Protein AF-A0A2T6CR93-F1 (afdb_monomer_lite)

Sequence (117 aa):
MLQVGPAPTRTFLVGSFRWIDAHRVFWFTAHGDRLDDGHVLEFDAAEIVDGGGVQFLAAGRRVGVLIAIGCAQLDDPEDYQVAFSLWQQVAPCTRALIERSCAQFDVEVEAELRSRP

Foldseek 3Di:
DKWFDPPPTDDALFQDKDAPDPFKIKTAGLPDDALVSIDMDGAPDWDQDPQGKIFGHHPNHTGMIGHDLVPDPDPDSVVSVVSNVVSVVCVVVCVVSSVVSVVVVVVVVVVVVVVDD

pLDDT: mean 86.61, std 12.37, range [47.22, 96.44]

Structure (mmCIF, N/CA/C/O backbone):
data_AF-A0A2T6CR93-F1
#
_entry.id   AF-A0A2T6CR93-F1
#
loop_
_atom_site.group_PDB
_atom_site.id
_atom_site.type_symbol
_atom_site.label_atom_id
_atom_site.label_alt_id
_atom_site.label_comp_id
_atom_site.label_asym_id
_atom_site.label_entity_id
_atom_site.label_seq_id
_atom_site.pdbx_PDB_ins_code
_atom_site.Cartn_x
_atom_site.Cartn_y
_atom_site.Cartn_z
_atom_site.occupancy
_atom_site.B_iso_or_equiv
_atom_site.auth_seq_id
_atom_site.auth_comp_id
_atom_site.auth_asym_id
_atom_site.auth_atom_id
_atom_site.pdbx_PDB_model_num
ATOM 1 N N . MET A 1 1 ? 6.369 2.754 1.289 1.00 86.00 1 MET A N 1
ATOM 2 C CA . MET A 1 1 ? 6.815 1.569 2.050 1.00 86.00 1 MET A CA 1
ATOM 3 C C . MET A 1 1 ? 5.696 1.169 2.996 1.00 86.00 1 MET A C 1
ATOM 5 O O . MET A 1 1 ? 5.180 2.064 3.651 1.00 86.00 1 MET A O 1
ATOM 9 N N . LEU A 1 2 ? 5.292 -0.101 3.052 1.00 80.56 2 LEU A N 1
ATOM 10 C CA . LEU A 1 2 ? 4.293 -0.592 4.011 1.00 80.56 2 LEU A CA 1
ATOM 11 C C . LEU A 1 2 ? 4.905 -1.674 4.901 1.00 80.56 2 LEU A C 1
ATOM 13 O O . LEU A 1 2 ? 5.507 -2.615 4.393 1.00 80.56 2 LEU A O 1
ATOM 17 N N . GLN A 1 3 ? 4.737 -1.543 6.212 1.00 79.44 3 GLN A N 1
ATOM 18 C CA . GLN A 1 3 ? 5.116 -2.550 7.202 1.00 79.44 3 GLN A CA 1
ATOM 19 C C . GLN A 1 3 ? 3.864 -3.185 7.808 1.00 79.44 3 GLN A C 1
ATOM 21 O O . GLN A 1 3 ? 2.977 -2.437 8.204 1.00 79.44 3 GLN A O 1
ATOM 26 N N . VAL A 1 4 ? 3.785 -4.518 7.904 1.00 76.94 4 VAL A N 1
ATOM 27 C CA . VAL A 1 4 ? 2.597 -5.245 8.412 1.00 76.94 4 VAL A CA 1
ATOM 28 C C . VAL A 1 4 ? 2.979 -6.255 9.510 1.00 76.94 4 VAL A C 1
ATOM 30 O O . VAL A 1 4 ? 3.897 -7.054 9.309 1.00 76.94 4 VAL A O 1
ATOM 33 N N . GLY A 1 5 ? 2.240 -6.261 10.632 1.00 53.97 5 GLY A N 1
ATOM 34 C CA . GLY A 1 5 ? 2.161 -7.388 11.585 1.00 53.97 5 GLY A CA 1
ATOM 35 C C . GLY A 1 5 ? 2.689 -7.195 13.033 1.00 53.97 5 GLY A C 1
ATOM 36 O O . GLY A 1 5 ? 3.425 -6.249 13.311 1.00 53.97 5 GLY A O 1
ATOM 37 N N . PRO A 1 6 ? 2.323 -8.124 13.957 1.00 51.94 6 PRO A N 1
ATOM 38 C CA . PRO A 1 6 ? 2.930 -8.321 15.287 1.00 51.94 6 PRO A CA 1
ATOM 39 C C . PRO A 1 6 ? 3.973 -9.473 15.371 1.00 51.94 6 PRO A C 1
ATOM 41 O O . PRO A 1 6 ? 4.581 -9.668 16.421 1.00 51.94 6 PRO A O 1
ATOM 44 N N . ALA A 1 7 ? 4.171 -10.245 14.293 1.00 47.22 7 ALA A N 1
ATOM 45 C CA . ALA A 1 7 ? 5.295 -11.181 14.064 1.00 47.22 7 ALA A CA 1
ATOM 46 C C . ALA A 1 7 ? 6.309 -10.515 13.093 1.00 47.22 7 ALA A C 1
ATOM 48 O O . ALA A 1 7 ? 6.067 -9.345 12.798 1.00 47.22 7 ALA A O 1
ATOM 49 N N . PRO A 1 8 ? 7.431 -11.130 12.620 1.00 54.62 8 PRO A N 1
ATOM 50 C CA . PRO A 1 8 ? 8.519 -10.357 12.011 1.00 54.62 8 PRO A CA 1
ATOM 51 C C . PRO A 1 8 ? 7.978 -9.469 10.895 1.00 54.62 8 PRO A C 1
ATOM 53 O O . PRO A 1 8 ? 7.415 -9.956 9.911 1.00 54.62 8 PRO A O 1
ATOM 56 N N . THR A 1 9 ? 8.085 -8.164 11.140 1.00 68.38 9 THR A N 1
ATOM 57 C CA . THR A 1 9 ? 7.456 -7.110 10.361 1.00 68.38 9 THR A CA 1
ATOM 58 C C . THR A 1 9 ? 7.844 -7.283 8.903 1.00 68.38 9 THR A C 1
ATOM 60 O O . THR A 1 9 ? 9.020 -7.167 8.557 1.00 68.38 9 THR A O 1
ATOM 63 N N . ARG A 1 10 ? 6.873 -7.591 8.038 1.00 81.69 10 ARG A N 1
ATOM 64 C CA . ARG A 1 10 ? 7.140 -7.651 6.599 1.00 81.69 10 ARG A CA 1
ATOM 65 C C . ARG A 1 10 ? 7.105 -6.242 6.041 1.00 81.69 10 ARG A C 1
ATOM 67 O O . ARG A 1 10 ? 6.147 -5.516 6.290 1.00 81.69 10 ARG A O 1
ATOM 74 N N . THR A 1 11 ? 8.141 -5.895 5.291 1.00 88.75 11 THR A N 1
ATOM 75 C CA . THR A 1 11 ? 8.314 -4.590 4.655 1.00 88.75 11 THR A CA 1
ATOM 76 C C . THR A 1 11 ? 8.102 -4.741 3.152 1.00 88.75 11 THR A C 1
ATOM 78 O O . THR A 1 11 ? 8.743 -5.576 2.520 1.00 88.75 11 THR A O 1
ATOM 81 N N . PHE A 1 12 ? 7.209 -3.933 2.583 1.00 92.62 12 PHE A N 1
ATOM 82 C CA . PHE A 1 12 ? 6.851 -3.959 1.167 1.00 92.62 12 PHE A CA 1
ATOM 83 C C . PHE A 1 12 ? 7.094 -2.602 0.515 1.00 92.62 12 PHE A C 1
ATOM 85 O O . PHE A 1 12 ? 6.574 -1.573 0.970 1.00 92.62 12 PHE A O 1
ATOM 92 N N . LEU A 1 13 ? 7.802 -2.596 -0.616 1.00 94.94 13 LEU A N 1
ATOM 93 C CA . LEU A 1 13 ? 7.805 -1.439 -1.500 1.00 94.94 13 LEU A CA 1
ATOM 94 C C . LEU A 1 13 ? 6.446 -1.368 -2.203 1.00 94.94 13 LEU A C 1
ATOM 96 O O . LEU A 1 13 ? 6.144 -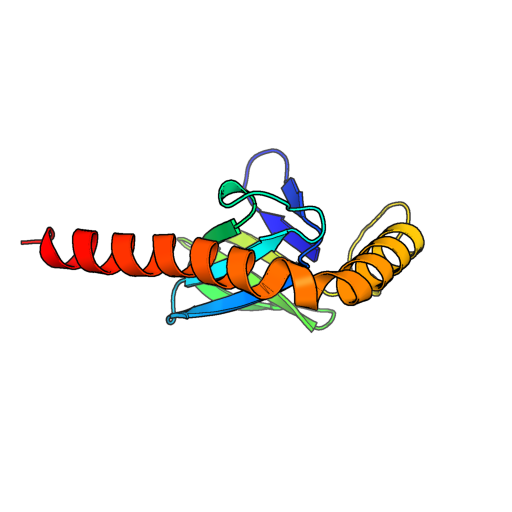2.166 -3.085 1.00 94.94 13 LEU A O 1
ATOM 100 N N . VAL A 1 14 ? 5.607 -0.431 -1.774 1.00 95.38 14 VAL A N 1
ATOM 101 C CA . VAL A 1 14 ? 4.264 -0.235 -2.329 1.00 95.38 14 VAL A CA 1
ATOM 102 C C . VAL A 1 14 ? 4.364 0.458 -3.681 1.00 95.38 14 VAL A C 1
ATOM 104 O O . VAL A 1 14 ? 4.883 1.569 -3.751 1.00 95.38 14 VAL A O 1
ATOM 107 N N . GLY A 1 15 ? 3.858 -0.191 -4.729 1.00 94.81 15 GLY A N 1
ATOM 108 C CA . GLY A 1 15 ? 3.723 0.396 -6.060 1.00 94.81 15 GLY A CA 1
ATOM 109 C C . GLY A 1 15 ? 2.405 1.155 -6.190 1.00 94.81 15 GLY A C 1
ATOM 110 O O . GLY A 1 15 ? 2.383 2.366 -6.392 1.00 94.81 15 GLY A O 1
ATOM 111 N N . SER A 1 16 ? 1.289 0.445 -6.012 1.00 94.75 16 SER A N 1
ATOM 112 C CA . SER A 1 16 ? -0.057 1.026 -6.041 1.00 94.75 16 SER A CA 1
ATOM 113 C C . SER A 1 16 ? -0.719 0.916 -4.674 1.00 94.75 16 SER A C 1
ATOM 115 O O . SER A 1 16 ? -0.556 -0.093 -3.993 1.00 94.75 16 SER A O 1
ATOM 117 N N . PHE A 1 17 ? -1.467 1.942 -4.280 1.00 95.00 17 PHE A N 1
ATOM 118 C CA . PHE A 1 17 ? -2.211 1.988 -3.026 1.00 95.00 17 PHE A CA 1
ATOM 119 C C . PHE A 1 17 ? -3.581 2.608 -3.271 1.00 95.00 17 PHE A C 1
ATOM 121 O O . PHE A 1 17 ? -3.681 3.636 -3.945 1.00 95.00 17 PHE A O 1
ATOM 128 N N . ARG A 1 18 ? -4.628 2.017 -2.697 1.00 94.69 18 ARG A N 1
ATOM 129 C CA . ARG A 1 18 ? -5.964 2.612 -2.685 1.00 94.69 18 ARG A CA 1
ATOM 130 C C . ARG A 1 18 ? -6.722 2.228 -1.423 1.00 94.69 18 ARG A C 1
ATOM 132 O O . ARG A 1 18 ? -6.549 1.138 -0.885 1.00 94.69 18 ARG A O 1
ATOM 139 N N . TRP A 1 19 ? -7.622 3.104 -1.007 1.00 93.88 19 TRP A N 1
ATOM 140 C CA . TRP A 1 19 ? -8.675 2.735 -0.069 1.00 93.88 19 TRP A CA 1
ATOM 141 C C . TRP A 1 19 ? -9.704 1.879 -0.808 1.00 93.88 19 TRP A C 1
ATOM 143 O O . TRP A 1 19 ? -10.081 2.217 -1.932 1.00 93.88 19 TRP A O 1
ATOM 153 N N . ILE A 1 20 ? -10.114 0.764 -0.204 1.00 93.06 20 ILE A N 1
ATOM 154 C CA . ILE A 1 20 ? -11.282 0.000 -0.661 1.00 93.06 20 ILE A CA 1
ATOM 155 C C . ILE A 1 20 ? -12.526 0.630 -0.030 1.00 93.06 20 ILE A C 1
ATOM 157 O O . ILE A 1 20 ? -13.467 0.996 -0.727 1.00 93.06 20 ILE A O 1
ATOM 161 N N . ASP A 1 21 ? -12.491 0.816 1.290 1.00 91.69 21 ASP A N 1
ATOM 162 C CA . ASP A 1 21 ? -13.532 1.466 2.084 1.00 91.69 21 ASP A CA 1
ATOM 163 C C . ASP A 1 21 ? -12.931 2.099 3.357 1.00 91.69 21 ASP A C 1
ATOM 165 O O . ASP A 1 21 ? -11.724 2.325 3.437 1.00 91.69 21 ASP A O 1
ATOM 169 N N . ALA A 1 22 ? -13.770 2.416 4.349 1.00 91.50 22 ALA A N 1
ATOM 170 C CA . ALA A 1 22 ? -13.356 3.053 5.600 1.00 91.50 22 ALA A CA 1
ATOM 171 C C . ALA A 1 22 ? -12.484 2.173 6.518 1.00 91.50 22 ALA A C 1
ATOM 173 O O . ALA A 1 22 ? -11.813 2.709 7.395 1.00 91.50 22 ALA A O 1
ATOM 174 N N . HIS A 1 23 ? -12.491 0.855 6.325 1.00 93.69 23 HIS A N 1
ATOM 175 C CA . HIS A 1 23 ? -11.837 -0.136 7.183 1.00 93.69 23 HIS A CA 1
ATOM 176 C C . HIS A 1 23 ? -10.815 -0.992 6.440 1.00 93.69 23 HIS A C 1
ATOM 178 O O . HIS A 1 23 ? -10.181 -1.863 7.037 1.00 93.69 23 HIS A O 1
ATOM 184 N N . ARG A 1 24 ? -10.663 -0.789 5.127 1.00 94.25 24 ARG A N 1
ATOM 185 C CA . ARG A 1 24 ? -9.796 -1.613 4.290 1.00 94.25 24 ARG A CA 1
ATOM 186 C C . ARG A 1 24 ? -9.035 -0.810 3.263 1.00 94.25 24 ARG A C 1
ATOM 188 O O . ARG A 1 24 ? -9.570 0.055 2.566 1.00 94.25 24 ARG A O 1
ATOM 195 N N . VAL A 1 25 ? -7.771 -1.176 3.119 1.00 95.56 25 VAL A N 1
ATOM 196 C CA . VAL A 1 25 ? -6.881 -0.654 2.087 1.00 95.56 25 VAL A CA 1
ATOM 197 C C . VAL A 1 25 ? -6.335 -1.801 1.265 1.00 95.56 25 VAL A C 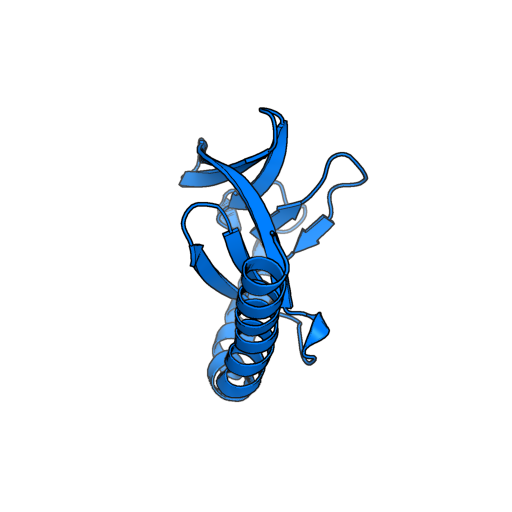1
ATOM 199 O O . VAL A 1 25 ? -6.059 -2.881 1.784 1.00 95.56 25 VAL A O 1
ATOM 202 N N . PHE A 1 26 ? -6.150 -1.532 -0.017 1.00 95.50 26 PHE A N 1
ATOM 203 C CA . PHE A 1 26 ? -5.436 -2.395 -0.934 1.00 95.50 26 PHE A CA 1
ATOM 204 C C . PHE A 1 26 ? -4.083 -1.786 -1.269 1.00 95.50 26 PHE A C 1
ATOM 206 O O . PHE A 1 26 ? -3.967 -0.575 -1.494 1.00 95.50 26 PHE A O 1
ATOM 213 N N . TRP A 1 27 ? -3.075 -2.640 -1.403 1.00 96.00 27 TRP A N 1
ATOM 214 C CA . TRP A 1 27 ? -1.843 -2.267 -2.077 1.00 96.00 27 TRP A CA 1
ATOM 215 C C . TRP A 1 27 ? -1.352 -3.370 -2.998 1.00 96.00 27 TRP A C 1
ATOM 217 O O . TRP A 1 27 ? -1.593 -4.550 -2.769 1.00 96.00 27 TRP A O 1
ATOM 227 N N . PHE A 1 28 ? -0.618 -2.959 -4.025 1.00 95.12 28 PHE A N 1
ATOM 228 C CA . PHE A 1 28 ? 0.101 -3.849 -4.922 1.00 95.12 28 PHE A CA 1
ATOM 229 C C . PHE A 1 28 ? 1.599 -3.583 -4.799 1.00 95.12 28 PHE A C 1
ATOM 231 O O . PHE A 1 28 ? 2.041 -2.426 -4.842 1.00 95.12 28 PHE A O 1
ATOM 238 N N . THR A 1 29 ? 2.382 -4.642 -4.621 1.00 94.94 29 THR A N 1
ATOM 239 C CA . THR A 1 29 ? 3.832 -4.537 -4.423 1.00 94.94 29 THR A CA 1
ATOM 240 C C . THR A 1 29 ? 4.527 -4.081 -5.713 1.00 94.94 29 THR A C 1
ATOM 242 O O . THR A 1 29 ? 4.214 -4.548 -6.803 1.00 94.94 29 THR A O 1
ATOM 245 N N . ALA A 1 30 ? 5.498 -3.169 -5.615 1.00 93.06 30 ALA A N 1
ATOM 246 C CA . ALA A 1 30 ? 6.214 -2.603 -6.764 1.00 93.06 30 ALA A CA 1
ATOM 247 C C . ALA A 1 30 ? 7.046 -3.639 -7.549 1.00 93.06 30 ALA A C 1
ATOM 249 O O . ALA A 1 30 ? 7.391 -3.417 -8.700 1.00 93.06 30 ALA A O 1
ATOM 250 N N . HIS A 1 31 ? 7.364 -4.789 -6.961 1.00 87.56 31 HIS A N 1
ATOM 251 C CA . HIS A 1 31 ? 8.025 -5.896 -7.666 1.00 87.56 31 HIS A CA 1
ATOM 252 C C . HIS A 1 31 ? 7.059 -7.009 -8.081 1.00 87.56 31 HIS A C 1
ATOM 254 O O . HIS A 1 31 ? 7.507 -8.056 -8.536 1.00 87.56 31 HIS A O 1
ATOM 260 N N . GLY A 1 32 ? 5.754 -6.795 -7.901 1.00 87.88 32 GLY A N 1
ATOM 261 C CA . GLY A 1 32 ? 4.740 -7.790 -8.201 1.00 87.88 32 GLY A CA 1
ATOM 262 C C . GLY A 1 32 ? 4.499 -7.962 -9.697 1.00 87.88 32 GLY A C 1
ATOM 263 O O . GLY A 1 32 ? 4.416 -6.983 -10.444 1.00 87.88 32 GLY A O 1
ATOM 264 N N . ASP A 1 33 ? 4.341 -9.211 -10.119 1.00 90.88 33 ASP A N 1
ATOM 265 C CA . ASP A 1 33 ? 4.015 -9.616 -11.489 1.00 90.88 33 ASP A CA 1
ATOM 266 C C . ASP A 1 33 ? 2.837 -10.605 -11.561 1.00 90.88 33 ASP A C 1
ATOM 268 O O . ASP A 1 33 ? 2.424 -11.017 -12.650 1.00 90.88 33 ASP A O 1
ATOM 272 N N . ARG A 1 34 ? 2.239 -10.940 -10.411 1.00 91.25 34 ARG A N 1
ATOM 273 C CA . ARG A 1 34 ? 1.113 -11.868 -10.262 1.00 91.25 34 ARG A CA 1
ATOM 274 C C . ARG A 1 34 ? -0.057 -11.214 -9.541 1.00 91.25 34 ARG A C 1
ATOM 276 O O . ARG A 1 34 ? 0.056 -10.154 -8.938 1.00 91.25 34 ARG A O 1
ATOM 283 N N . LEU A 1 35 ? -1.213 -11.875 -9.597 1.00 88.56 35 LEU A N 1
ATOM 284 C CA . LEU A 1 35 ? -2.410 -11.428 -8.877 1.00 88.56 35 LEU A CA 1
ATOM 285 C C . LEU A 1 35 ? -2.201 -11.434 -7.353 1.00 88.56 35 LEU A C 1
ATOM 287 O O . LEU A 1 35 ? -2.689 -10.525 -6.685 1.00 88.56 35 LEU A O 1
ATOM 291 N N . ASP A 1 36 ? -1.419 -12.391 -6.847 1.00 89.50 36 ASP A N 1
ATOM 292 C CA . ASP A 1 36 ? -1.141 -12.593 -5.416 1.00 89.50 36 ASP A CA 1
ATOM 293 C C . ASP A 1 36 ? -0.178 -11.550 -4.810 1.00 89.50 36 ASP A C 1
ATOM 295 O O . ASP A 1 36 ? 0.054 -11.549 -3.601 1.00 89.50 36 ASP A O 1
ATOM 299 N N . ASP A 1 37 ? 0.382 -10.655 -5.631 1.00 93.19 37 ASP A N 1
ATOM 300 C CA . ASP A 1 37 ? 1.198 -9.521 -5.170 1.00 93.19 37 ASP A CA 1
ATOM 301 C C . ASP A 1 37 ? 0.352 -8.305 -4.755 1.00 93.19 37 ASP A C 1
ATOM 303 O O . ASP A 1 37 ? 0.881 -7.271 -4.321 1.00 93.19 37 ASP A O 1
ATOM 307 N N . GLY A 1 38 ? -0.967 -8.422 -4.923 1.00 93.56 38 GLY A N 1
ATOM 308 C CA . GLY A 1 38 ? -1.950 -7.551 -4.307 1.00 93.56 38 GLY A CA 1
ATOM 309 C C . GLY A 1 38 ? -2.327 -8.052 -2.921 1.00 93.56 38 GLY A C 1
ATOM 310 O O . GLY A 1 38 ? -2.447 -9.250 -2.668 1.00 93.56 38 GLY A O 1
ATOM 311 N N . HIS A 1 39 ? -2.531 -7.113 -2.014 1.00 93.81 39 HIS A N 1
ATOM 312 C CA . HIS A 1 39 ? -2.800 -7.401 -0.620 1.00 93.81 39 HIS A CA 1
ATOM 313 C C . HIS A 1 39 ? -3.880 -6.470 -0.086 1.00 93.81 39 HIS A C 1
ATOM 315 O O . HIS A 1 39 ? -4.010 -5.326 -0.532 1.00 93.81 39 HIS A O 1
ATOM 321 N N . VAL A 1 40 ? -4.606 -6.953 0.919 1.00 93.50 40 VAL A N 1
ATOM 322 C CA . VAL A 1 40 ? -5.593 -6.179 1.668 1.00 93.50 40 VAL A CA 1
ATOM 323 C C . VAL A 1 40 ? -5.199 -6.150 3.136 1.00 93.50 40 VAL A C 1
ATOM 325 O O . VAL A 1 40 ? -4.736 -7.146 3.693 1.00 93.50 40 VAL A O 1
ATOM 328 N N . LEU A 1 41 ? -5.363 -4.983 3.754 1.00 93.44 41 LEU A N 1
ATOM 329 C CA . LEU A 1 41 ? -5.183 -4.779 5.183 1.00 93.44 41 LEU A CA 1
ATOM 330 C C . LEU A 1 41 ? -6.497 -4.256 5.736 1.00 93.44 41 LEU A C 1
ATOM 332 O O . LEU A 1 41 ? -6.976 -3.205 5.306 1.00 93.44 41 LEU A O 1
ATOM 336 N N . GLU A 1 42 ? -7.040 -4.997 6.692 1.00 94.06 42 GLU A N 1
ATOM 337 C CA . GLU A 1 42 ? -8.212 -4.603 7.464 1.00 94.06 42 GLU A CA 1
ATOM 338 C C . GLU A 1 42 ? -7.783 -3.914 8.759 1.00 94.06 42 GLU A C 1
ATOM 340 O O . GLU A 1 42 ? -6.786 -4.294 9.384 1.00 94.06 42 GLU A O 1
ATOM 345 N N . PHE A 1 43 ? -8.524 -2.884 9.154 1.00 95.00 43 PHE A N 1
ATOM 346 C CA . PHE A 1 43 ? -8.261 -2.091 10.347 1.00 95.00 43 PHE A CA 1
ATOM 347 C C . PHE A 1 43 ? -9.544 -1.434 10.869 1.00 95.00 43 PHE A C 1
ATOM 349 O O . PHE A 1 43 ? -10.497 -1.174 10.137 1.00 95.00 43 PHE A O 1
ATOM 356 N N . ASP A 1 44 ? -9.532 -1.099 12.153 1.00 96.44 44 ASP A N 1
ATOM 357 C CA . ASP A 1 44 ? -10.614 -0.375 12.819 1.00 96.44 44 ASP A CA 1
ATOM 358 C C . ASP A 1 44 ? -10.384 1.141 12.788 1.00 96.44 44 ASP A C 1
ATOM 360 O O . ASP A 1 44 ? -11.340 1.914 12.764 1.00 96.44 44 ASP A O 1
ATOM 364 N N . ALA A 1 45 ? -9.119 1.573 12.787 1.00 96.00 45 ALA A N 1
ATOM 365 C CA . ALA A 1 45 ? -8.739 2.981 12.758 1.00 96.00 45 ALA A CA 1
ATOM 366 C C . ALA A 1 45 ? -7.474 3.222 11.924 1.00 96.00 45 ALA A C 1
ATOM 368 O O . ALA A 1 45 ? -6.594 2.363 11.835 1.00 96.00 45 ALA A O 1
ATOM 369 N N . ALA A 1 46 ? -7.374 4.419 11.347 1.00 96.31 46 ALA A N 1
ATOM 370 C CA . ALA A 1 46 ? -6.184 4.902 10.664 1.00 96.31 46 ALA A CA 1
ATOM 371 C C . ALA A 1 46 ? -5.786 6.270 11.227 1.00 96.31 46 ALA A C 1
ATOM 373 O O . ALA A 1 46 ? -6.628 7.153 11.385 1.00 96.31 46 ALA A O 1
ATOM 374 N N . GLU A 1 47 ? -4.503 6.445 11.524 1.00 96.25 47 GLU A N 1
ATOM 375 C CA . GLU A 1 47 ? -3.969 7.648 12.159 1.00 96.25 47 GLU A CA 1
ATOM 376 C C . GLU A 1 47 ? -2.739 8.142 11.402 1.00 96.25 47 GLU A C 1
ATOM 378 O O . GLU A 1 47 ? -1.914 7.349 10.943 1.00 96.25 47 GLU A O 1
ATOM 383 N N . ILE A 1 48 ? -2.596 9.461 11.280 1.00 94.62 48 ILE A N 1
ATOM 384 C CA . ILE A 1 48 ? -1.376 10.057 10.731 1.00 94.62 48 ILE A CA 1
ATOM 385 C C . ILE A 1 48 ? -0.280 9.984 11.793 1.00 94.62 48 ILE A C 1
ATOM 387 O O . ILE A 1 48 ? -0.510 10.347 12.945 1.00 94.62 48 ILE A O 1
ATOM 391 N N . VAL A 1 49 ? 0.909 9.532 11.400 1.00 90.56 49 VAL A N 1
ATOM 392 C CA . VAL A 1 49 ? 2.084 9.453 12.278 1.00 90.56 49 VAL A CA 1
ATOM 393 C C . VAL A 1 49 ? 3.133 10.492 11.904 1.00 90.56 49 VAL A C 1
ATOM 395 O O . VAL A 1 49 ? 3.140 11.024 10.787 1.00 90.56 49 VAL A O 1
ATOM 398 N N . ASP A 1 50 ? 4.049 10.753 12.835 1.00 82.00 50 ASP A N 1
ATOM 399 C CA . ASP A 1 50 ? 5.198 11.628 12.610 1.00 82.00 50 ASP A CA 1
ATOM 400 C C . ASP A 1 50 ? 5.965 11.217 11.344 1.00 82.00 50 ASP A C 1
ATOM 402 O O . ASP A 1 50 ? 6.189 10.037 11.072 1.00 82.00 50 ASP A O 1
ATOM 406 N N . GLY A 1 51 ? 6.334 12.209 10.531 1.00 78.62 51 GLY A N 1
ATOM 407 C CA . GLY A 1 51 ? 6.906 11.977 9.201 1.00 78.62 51 GLY A CA 1
ATOM 408 C C . GLY A 1 51 ? 5.871 11.803 8.081 1.00 78.62 51 GLY A C 1
ATOM 409 O O . GLY A 1 51 ? 6.248 11.476 6.959 1.00 78.62 51 GLY A O 1
ATOM 410 N N . GLY A 1 52 ? 4.581 12.041 8.351 1.00 84.88 52 GLY A N 1
ATOM 411 C CA . GLY A 1 52 ? 3.531 12.098 7.323 1.00 84.88 52 GLY A CA 1
ATOM 412 C C . GLY A 1 52 ? 3.082 10.732 6.800 1.00 84.88 52 GLY A C 1
ATOM 413 O O . GLY A 1 52 ? 2.531 10.644 5.704 1.00 84.88 52 GLY A O 1
ATOM 414 N N . GLY A 1 53 ? 3.341 9.666 7.560 1.00 91.56 53 GLY A N 1
ATOM 415 C CA . GLY A 1 53 ? 2.833 8.327 7.273 1.00 91.56 53 GLY A CA 1
ATOM 416 C C . GLY A 1 53 ? 1.413 8.108 7.800 1.00 91.56 53 GLY A C 1
ATOM 417 O O . GLY A 1 53 ? 0.858 8.945 8.507 1.00 91.56 53 GLY A O 1
ATOM 418 N N . VAL A 1 54 ? 0.851 6.940 7.500 1.00 95.38 54 VAL A N 1
ATOM 419 C CA . VAL A 1 54 ? -0.437 6.465 8.022 1.00 95.38 54 VAL A CA 1
ATOM 420 C C . VAL A 1 54 ? -0.204 5.152 8.759 1.00 95.38 54 VAL A C 1
ATOM 422 O O . VAL A 1 54 ? 0.283 4.198 8.155 1.00 95.38 54 VAL A O 1
ATOM 425 N N . GLN A 1 55 ? -0.548 5.076 10.042 1.00 95.75 55 GLN A N 1
ATOM 426 C CA . GLN A 1 55 ? -0.634 3.807 10.762 1.00 95.75 55 GLN A CA 1
ATOM 427 C C . GLN A 1 55 ? -2.066 3.285 10.765 1.00 95.75 55 GLN A C 1
ATOM 429 O O . GLN A 1 55 ? -3.017 4.051 10.887 1.00 95.75 55 GLN A O 1
ATOM 434 N N . PHE A 1 56 ? -2.203 1.971 10.670 1.00 95.94 56 P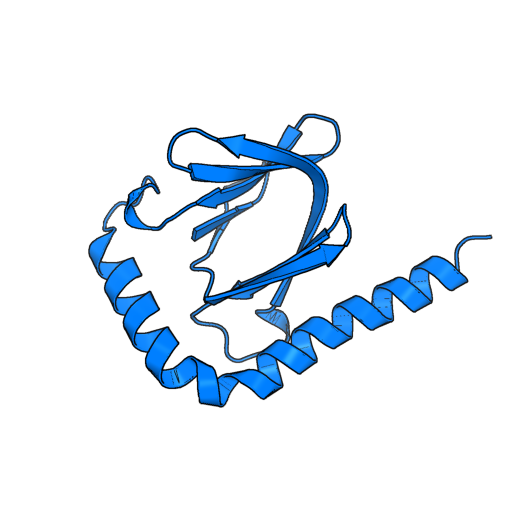HE A N 1
ATOM 435 C CA . PHE A 1 56 ? -3.469 1.255 10.693 1.00 95.94 56 PHE A CA 1
ATOM 436 C C . PHE A 1 56 ? -3.540 0.426 11.972 1.00 95.94 56 PHE A C 1
ATOM 438 O O . PHE A 1 56 ? -2.591 -0.300 12.295 1.00 95.94 56 PHE A O 1
ATOM 445 N N . LEU A 1 57 ? -4.648 0.537 12.701 1.00 95.38 57 LEU A N 1
ATOM 446 C CA . LEU A 1 57 ? -4.875 -0.102 13.992 1.00 95.38 57 LEU A CA 1
ATOM 447 C C . LEU A 1 57 ? -6.064 -1.066 13.915 1.00 95.38 57 LEU A C 1
ATOM 449 O O . LEU A 1 57 ? -7.133 -0.672 13.462 1.00 95.38 57 LEU A O 1
ATOM 453 N N . ALA A 1 58 ? -5.912 -2.284 14.430 1.00 94.12 58 ALA A N 1
ATOM 454 C CA . ALA A 1 58 ? -7.013 -3.212 14.694 1.00 94.12 58 ALA A CA 1
ATOM 455 C C . ALA A 1 58 ? -7.020 -3.576 16.185 1.00 94.12 58 ALA A C 1
ATOM 457 O O . ALA A 1 58 ? -5.978 -3.910 16.756 1.00 94.12 58 ALA A O 1
ATOM 458 N N . ALA A 1 59 ? -8.172 -3.457 16.840 1.00 92.81 59 ALA A N 1
ATOM 459 C CA . ALA A 1 59 ? -8.356 -3.589 18.282 1.00 92.81 59 ALA A CA 1
ATOM 460 C C . ALA A 1 59 ? -7.330 -2.765 19.093 1.00 92.81 59 ALA A C 1
ATOM 462 O O . ALA A 1 59 ? -6.757 -3.240 20.076 1.00 92.81 59 ALA A O 1
ATOM 463 N N . GLY A 1 60 ? -7.042 -1.540 18.634 1.00 92.00 60 GLY A N 1
ATOM 464 C CA . GLY A 1 60 ? -6.059 -0.635 19.245 1.00 92.00 60 GLY A CA 1
ATOM 465 C C . GLY A 1 60 ? -4.591 -1.044 19.059 1.00 92.00 60 GLY A C 1
ATOM 466 O O . GLY A 1 60 ? -3.707 -0.436 19.658 1.00 92.00 60 GLY A O 1
ATOM 467 N N . ARG A 1 61 ? -4.298 -2.068 18.249 1.00 92.19 61 ARG A N 1
ATOM 468 C CA . ARG A 1 61 ? -2.935 -2.532 17.952 1.00 92.19 61 ARG A CA 1
ATOM 469 C C . ARG A 1 61 ? -2.559 -2.197 16.522 1.00 92.19 61 ARG A C 1
ATOM 471 O O . ARG A 1 61 ? -3.341 -2.434 15.609 1.00 92.19 61 ARG A O 1
ATOM 478 N N . ARG A 1 62 ? -1.332 -1.719 16.311 1.00 92.44 62 ARG A N 1
ATOM 479 C CA . ARG A 1 62 ? -0.817 -1.454 14.965 1.00 92.44 62 ARG A CA 1
ATOM 480 C C . ARG A 1 62 ? -0.735 -2.743 14.154 1.00 92.44 62 ARG A C 1
ATOM 482 O O . ARG A 1 62 ? 0.025 -3.644 14.502 1.00 92.44 62 ARG A O 1
ATOM 489 N N . VAL A 1 63 ? -1.490 -2.792 13.064 1.00 93.62 63 VAL A N 1
ATOM 490 C CA . VAL A 1 63 ? -1.478 -3.887 12.086 1.00 93.62 63 VAL A CA 1
ATOM 491 C C . VAL A 1 63 ? -0.693 -3.526 10.835 1.00 93.62 63 VAL A C 1
ATOM 493 O O . VAL A 1 63 ? -0.131 -4.422 10.209 1.00 93.62 63 VAL A O 1
ATOM 496 N N . GLY A 1 64 ? -0.537 -2.234 10.534 1.00 93.38 64 GLY A N 1
ATOM 497 C CA . GLY A 1 64 ? 0.440 -1.790 9.551 1.00 93.38 64 GLY A CA 1
ATOM 498 C C . GLY A 1 64 ? 0.782 -0.306 9.608 1.00 93.38 64 GLY A C 1
ATOM 499 O O . GLY A 1 64 ? 0.148 0.460 10.329 1.00 93.38 64 GLY A O 1
ATOM 500 N N . VAL A 1 65 ? 1.809 0.103 8.865 1.00 94.12 65 VAL A N 1
ATOM 501 C CA . VAL A 1 65 ? 2.179 1.512 8.673 1.00 94.12 65 VAL A CA 1
ATOM 502 C C . VAL A 1 65 ? 2.653 1.753 7.248 1.00 94.12 65 VAL A C 1
ATOM 504 O O . VAL A 1 65 ? 3.553 1.065 6.765 1.00 94.12 65 VAL A O 1
ATOM 507 N N . LEU A 1 66 ? 2.033 2.720 6.575 1.00 95.50 66 LEU A N 1
ATOM 508 C CA . LEU A 1 66 ? 2.415 3.223 5.262 1.00 95.50 66 LEU A CA 1
ATOM 509 C C . LEU A 1 66 ? 3.222 4.505 5.448 1.00 95.50 66 LEU A C 1
ATOM 511 O O . LEU A 1 66 ? 2.721 5.479 6.001 1.00 95.50 66 LEU A O 1
ATOM 515 N N . ILE A 1 67 ? 4.457 4.528 4.962 1.00 93.94 67 ILE A N 1
ATOM 516 C CA . ILE A 1 67 ? 5.337 5.690 5.082 1.00 93.94 67 ILE A CA 1
ATOM 517 C C . ILE A 1 67 ? 6.123 5.930 3.788 1.00 93.94 67 ILE A C 1
ATOM 519 O O . ILE A 1 67 ? 6.360 5.008 2.992 1.00 93.94 67 ILE A O 1
ATOM 523 N N . ALA A 1 68 ? 6.517 7.184 3.563 1.00 91.88 68 ALA A N 1
ATOM 524 C CA . ALA A 1 68 ? 7.413 7.553 2.475 1.00 91.88 68 ALA A CA 1
ATOM 525 C C . ALA A 1 68 ? 8.772 6.851 2.627 1.00 91.88 68 ALA A C 1
ATOM 527 O O . ALA A 1 68 ? 9.246 6.647 3.742 1.00 91.88 68 ALA A O 1
ATOM 528 N N . ILE A 1 69 ? 9.413 6.506 1.505 1.00 91.38 69 ILE A N 1
ATOM 529 C CA . ILE A 1 69 ? 10.701 5.787 1.505 1.00 91.38 69 ILE A CA 1
ATOM 530 C C . ILE A 1 69 ? 11.759 6.559 2.306 1.00 91.38 69 ILE A C 1
ATOM 532 O O . ILE A 1 69 ? 12.407 5.976 3.163 1.00 91.38 69 ILE A O 1
ATOM 536 N N . GLY A 1 70 ? 11.869 7.877 2.101 1.00 88.56 70 GLY A N 1
ATOM 537 C CA . GLY A 1 70 ? 12.837 8.722 2.816 1.00 88.56 70 GLY A CA 1
ATOM 538 C C . GLY A 1 70 ? 12.556 8.919 4.311 1.00 88.56 70 GLY A C 1
ATOM 539 O O . GLY A 1 70 ? 13.406 9.441 5.022 1.00 88.56 70 GLY A O 1
ATOM 540 N N . CYS A 1 71 ? 11.381 8.511 4.795 1.00 87.19 71 CYS A N 1
ATOM 541 C CA . CYS A 1 71 ? 11.024 8.555 6.214 1.00 87.19 71 CYS A CA 1
ATOM 542 C C . CYS A 1 71 ? 11.022 7.157 6.854 1.00 87.19 71 CYS A C 1
ATOM 544 O O . CYS A 1 71 ? 10.827 7.033 8.062 1.00 87.19 71 CYS A O 1
ATOM 546 N N . ALA A 1 72 ? 11.218 6.100 6.061 1.00 86.06 72 ALA A N 1
ATOM 547 C CA . ALA A 1 72 ? 11.325 4.741 6.560 1.00 86.06 72 ALA A CA 1
ATOM 548 C C . ALA A 1 72 ? 12.732 4.489 7.128 1.00 86.06 72 ALA A C 1
ATOM 550 O O . ALA A 1 72 ? 13.729 4.934 6.565 1.00 86.06 72 ALA A O 1
ATOM 551 N N . GLN A 1 73 ? 12.815 3.736 8.227 1.00 84.56 73 GLN A N 1
ATOM 552 C CA . GLN A 1 73 ? 14.083 3.249 8.781 1.00 84.56 73 GLN A CA 1
ATOM 553 C C . GLN A 1 73 ? 14.591 2.078 7.927 1.00 84.56 73 GLN A C 1
ATOM 555 O O . GLN A 1 73 ? 14.354 0.917 8.253 1.00 84.56 73 GLN A O 1
ATOM 560 N N . LEU A 1 74 ? 15.195 2.397 6.784 1.00 83.38 74 LEU A N 1
ATOM 561 C CA . LEU A 1 74 ? 15.750 1.439 5.826 1.00 83.38 74 LEU A CA 1
ATOM 562 C C . LEU A 1 74 ? 17.276 1.502 5.867 1.00 83.38 74 LEU A C 1
ATOM 564 O O . LEU A 1 74 ? 17.834 2.580 6.065 1.00 83.38 74 LEU A O 1
ATOM 568 N N . ASP A 1 75 ? 17.927 0.363 5.636 1.00 86.81 75 ASP A N 1
ATOM 569 C CA . ASP A 1 75 ? 19.392 0.287 5.589 1.00 86.81 75 ASP A CA 1
ATOM 570 C C . ASP A 1 75 ? 19.967 1.082 4.403 1.00 86.81 75 ASP A C 1
ATOM 572 O O . ASP A 1 75 ? 20.989 1.747 4.550 1.00 86.81 75 ASP A O 1
ATOM 576 N N . ASP A 1 76 ? 19.274 1.067 3.257 1.00 89.06 76 ASP A N 1
ATOM 577 C CA . ASP A 1 76 ? 19.630 1.832 2.056 1.00 89.06 76 ASP A CA 1
ATOM 578 C C . ASP A 1 76 ? 18.378 2.448 1.402 1.00 89.06 76 ASP A C 1
ATOM 580 O O . ASP A 1 76 ? 17.716 1.806 0.586 1.00 89.06 76 ASP A O 1
ATOM 584 N N . PRO A 1 77 ? 17.982 3.680 1.769 1.00 88.62 77 PRO A N 1
ATOM 585 C CA . PRO A 1 77 ? 16.816 4.337 1.182 1.00 88.62 77 PRO A CA 1
ATOM 586 C C . PRO A 1 77 ? 16.946 4.635 -0.321 1.00 88.62 77 PRO A C 1
ATOM 588 O O . PRO A 1 77 ? 15.915 4.749 -0.989 1.00 88.62 77 PRO A O 1
ATOM 591 N N . GLU A 1 78 ? 18.165 4.789 -0.849 1.00 92.31 78 GLU A N 1
ATOM 592 C CA . GLU A 1 78 ? 18.406 5.152 -2.253 1.00 92.31 78 GLU A CA 1
ATOM 593 C C . GLU A 1 78 ? 18.046 3.988 -3.178 1.00 92.31 78 GLU A C 1
ATOM 595 O O . GLU A 1 78 ? 17.332 4.185 -4.166 1.00 92.31 78 GLU A O 1
ATOM 600 N N . ASP A 1 79 ? 18.406 2.763 -2.796 1.00 92.00 79 ASP A N 1
ATOM 601 C CA . ASP A 1 79 ? 18.049 1.548 -3.533 1.00 92.00 79 ASP A CA 1
ATOM 602 C C . ASP A 1 79 ? 16.531 1.410 -3.725 1.00 92.00 79 ASP A C 1
ATOM 604 O O . ASP A 1 79 ? 16.045 1.132 -4.827 1.00 92.00 79 ASP A O 1
ATOM 608 N N . TYR A 1 80 ? 15.743 1.682 -2.681 1.00 92.69 80 TYR A N 1
ATOM 609 C CA . TYR A 1 80 ? 14.281 1.636 -2.783 1.00 92.69 80 TYR A CA 1
ATOM 610 C C . TYR A 1 80 ? 13.715 2.766 -3.646 1.00 92.69 80 TYR A C 1
ATOM 612 O O . TYR A 1 80 ? 12.698 2.570 -4.315 1.00 92.69 80 TYR A O 1
ATOM 620 N N . GLN A 1 81 ? 14.343 3.943 -3.649 1.00 93.62 81 GLN A N 1
ATOM 621 C CA . GLN A 1 81 ? 13.940 5.046 -4.525 1.00 93.62 81 GLN A CA 1
ATOM 622 C C . GLN A 1 81 ? 14.217 4.719 -5.995 1.00 93.62 81 GLN A C 1
ATOM 624 O O . GLN A 1 81 ? 13.360 4.969 -6.848 1.00 93.62 81 GLN A O 1
ATOM 629 N N . VAL A 1 82 ? 15.371 4.117 -6.295 1.00 94.12 82 VAL A N 1
ATOM 630 C CA . VAL A 1 82 ? 15.713 3.638 -7.641 1.00 94.12 82 VAL A CA 1
ATOM 631 C C . VAL A 1 82 ? 14.741 2.544 -8.073 1.00 94.12 82 VAL A C 1
ATOM 633 O O . VAL A 1 82 ? 14.144 2.645 -9.145 1.00 94.12 82 VAL A O 1
ATOM 636 N N . ALA A 1 83 ? 14.506 1.544 -7.220 1.00 93.25 83 ALA A N 1
ATOM 637 C CA . ALA A 1 83 ? 13.549 0.474 -7.478 1.00 93.25 83 ALA A CA 1
ATOM 638 C C . ALA A 1 83 ? 12.137 1.015 -7.756 1.00 93.25 83 ALA A C 1
ATOM 640 O O . ALA A 1 83 ? 11.485 0.597 -8.714 1.00 93.25 83 ALA A O 1
ATOM 641 N N . PHE A 1 84 ? 11.679 1.993 -6.969 1.00 94.12 84 PHE A N 1
ATOM 642 C CA . PHE A 1 84 ? 10.383 2.632 -7.183 1.00 94.12 84 PHE A CA 1
ATOM 643 C C . PHE A 1 84 ? 10.337 3.425 -8.495 1.00 94.12 84 PHE A C 1
ATOM 645 O O . PHE A 1 84 ? 9.360 3.333 -9.234 1.00 94.12 84 PHE A O 1
ATOM 652 N N . SER A 1 85 ? 11.408 4.147 -8.829 1.00 94.50 85 SER A N 1
ATOM 653 C CA . SER A 1 85 ? 11.515 4.903 -10.083 1.00 94.50 85 SER A CA 1
ATOM 654 C C . SER A 1 85 ? 11.498 3.991 -11.314 1.00 94.50 85 SER A C 1
ATOM 656 O O . SER A 1 85 ? 10.894 4.333 -12.331 1.00 94.50 85 SER A O 1
ATOM 658 N N . LEU A 1 86 ? 12.122 2.812 -11.234 1.00 93.06 86 LEU A N 1
ATOM 659 C CA . LEU A 1 86 ? 12.039 1.787 -12.278 1.00 93.06 86 LEU A CA 1
ATOM 660 C C . LEU A 1 86 ? 10.624 1.214 -12.379 1.00 93.06 86 LEU A C 1
ATOM 662 O O . LEU A 1 86 ? 10.089 1.093 -13.481 1.00 93.06 86 LEU A O 1
ATOM 666 N N . TRP A 1 87 ? 9.987 0.922 -11.241 1.00 92.75 87 TRP A N 1
ATOM 667 C CA . TRP A 1 87 ? 8.602 0.457 -11.229 1.00 92.75 87 TRP A CA 1
ATOM 668 C C . TRP A 1 87 ? 7.658 1.457 -11.903 1.00 92.75 87 TRP A C 1
ATOM 670 O O . TRP A 1 87 ? 6.837 1.056 -12.720 1.00 92.75 87 TRP A O 1
ATOM 680 N N . GLN A 1 88 ? 7.801 2.759 -11.643 1.00 93.62 88 GLN A N 1
ATOM 681 C CA . GLN A 1 88 ? 6.956 3.788 -12.261 1.00 93.62 88 GLN A CA 1
ATOM 682 C C . GLN A 1 88 ? 7.007 3.773 -13.796 1.00 93.62 88 GLN A C 1
ATOM 684 O O . GLN A 1 88 ? 6.005 4.079 -14.441 1.00 93.62 88 GLN A O 1
ATOM 689 N N . GLN A 1 89 ? 8.139 3.384 -14.390 1.00 93.69 89 GLN A N 1
ATOM 690 C CA . GLN A 1 89 ? 8.282 3.276 -15.845 1.00 93.69 89 GLN A CA 1
ATOM 691 C C . GLN A 1 89 ? 7.502 2.087 -16.421 1.00 93.69 89 GLN A C 1
ATOM 693 O O . GLN A 1 89 ? 7.007 2.164 -17.544 1.00 93.69 89 GLN A O 1
ATOM 698 N N . VAL A 1 90 ? 7.360 1.00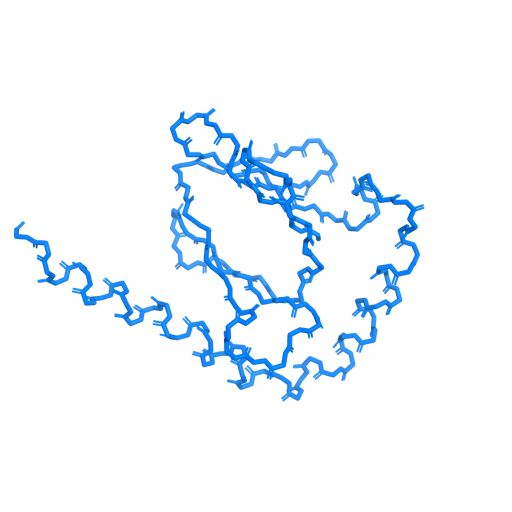1 -15.655 1.00 89.75 90 VAL A N 1
ATOM 699 C CA . VAL A 1 90 ? 6.650 -0.220 -16.079 1.00 89.75 90 VAL A CA 1
ATOM 700 C C . VAL A 1 90 ? 5.216 -0.310 -15.549 1.00 89.75 90 VAL A C 1
ATOM 702 O O . VAL A 1 90 ? 4.421 -1.088 -16.073 1.00 89.75 90 VAL A O 1
ATOM 705 N N . ALA A 1 91 ? 4.849 0.512 -14.563 1.00 90.00 91 ALA A N 1
ATOM 706 C CA . ALA A 1 91 ? 3.523 0.556 -13.949 1.00 90.00 91 ALA A CA 1
ATOM 707 C C . ALA A 1 91 ? 2.360 0.681 -14.959 1.00 90.00 91 ALA A C 1
ATOM 709 O O . ALA A 1 91 ? 1.337 0.018 -14.773 1.00 90.00 91 ALA A O 1
ATOM 710 N N . PRO A 1 92 ? 2.472 1.451 -16.065 1.00 91.38 92 PRO A N 1
ATOM 711 C CA . PRO A 1 92 ? 1.417 1.490 -17.078 1.00 91.38 92 PRO A CA 1
ATOM 712 C C . PRO A 1 92 ? 1.129 0.121 -17.707 1.00 91.38 92 PRO A C 1
ATOM 714 O O . PRO A 1 92 ? -0.024 -0.188 -18.003 1.00 91.38 92 PRO A O 1
ATOM 717 N N . CYS A 1 93 ? 2.156 -0.718 -17.867 1.00 90.50 93 CYS A N 1
ATOM 718 C CA . CYS A 1 93 ? 2.031 -2.064 -18.426 1.00 90.50 93 CYS A CA 1
ATOM 719 C C . CYS A 1 93 ? 1.406 -3.052 -17.430 1.00 90.50 93 CYS A C 1
ATOM 721 O O . CYS A 1 93 ? 0.779 -4.024 -17.846 1.00 90.50 93 CYS A O 1
ATOM 723 N N . THR A 1 94 ? 1.540 -2.806 -16.124 1.00 88.56 94 THR A N 1
ATOM 724 C CA . THR A 1 94 ? 0.978 -3.660 -15.063 1.00 88.56 94 THR A CA 1
ATOM 725 C C . THR A 1 94 ? -0.408 -3.212 -14.600 1.00 88.56 94 THR A C 1
ATOM 727 O O . THR A 1 94 ? -1.045 -3.903 -13.808 1.00 88.56 94 THR A O 1
ATOM 730 N N . ARG A 1 95 ? -0.939 -2.105 -15.135 1.00 91.12 95 ARG A N 1
ATOM 731 C CA . ARG A 1 95 ? -2.231 -1.530 -14.736 1.00 91.12 95 ARG A CA 1
ATOM 732 C C . ARG A 1 95 ? -3.383 -2.536 -14.753 1.00 91.12 95 ARG A C 1
ATOM 734 O O . ARG A 1 95 ? -4.100 -2.647 -13.765 1.00 91.12 95 ARG A O 1
ATOM 741 N N . ALA A 1 96 ? -3.532 -3.295 -15.839 1.00 93.00 96 ALA A N 1
ATOM 742 C CA . ALA A 1 96 ? -4.608 -4.280 -15.957 1.00 93.00 96 ALA A CA 1
ATOM 743 C C . ALA A 1 96 ? -4.485 -5.408 -14.916 1.00 93.00 96 ALA A C 1
ATOM 745 O O . ALA A 1 96 ? -5.493 -5.922 -14.436 1.00 93.00 96 ALA A O 1
ATOM 746 N N . LEU A 1 97 ? -3.258 -5.790 -14.547 1.00 92.88 97 LEU A N 1
ATOM 747 C CA . LEU A 1 97 ? -3.016 -6.772 -13.493 1.00 92.88 97 LEU A CA 1
ATOM 748 C C . LEU A 1 97 ? -3.405 -6.210 -12.122 1.00 92.88 97 LEU A C 1
ATOM 750 O O . LEU A 1 97 ? -4.112 -6.883 -11.378 1.00 92.88 97 LEU A O 1
ATOM 754 N N . ILE A 1 98 ? -2.993 -4.975 -11.820 1.00 92.56 98 ILE A N 1
ATOM 755 C CA . ILE A 1 98 ? -3.324 -4.285 -10.566 1.00 92.56 98 ILE A CA 1
ATOM 756 C C . ILE A 1 98 ? -4.843 -4.163 -10.419 1.00 92.56 98 ILE A C 1
ATOM 758 O O . ILE A 1 98 ? -5.392 -4.506 -9.376 1.00 92.56 98 ILE A O 1
ATOM 762 N N . GLU A 1 99 ? -5.534 -3.723 -11.473 1.00 92.25 99 GLU A N 1
ATOM 763 C CA . GLU A 1 99 ? -6.993 -3.579 -11.480 1.00 92.25 99 GLU A CA 1
ATOM 764 C C . GLU A 1 99 ? -7.696 -4.927 -11.267 1.00 92.25 99 GLU A C 1
ATOM 766 O O . GLU A 1 99 ? -8.625 -5.010 -10.464 1.00 92.25 99 GLU A O 1
ATOM 771 N N . ARG A 1 100 ? -7.222 -6.001 -11.914 1.00 92.50 100 ARG A N 1
ATOM 772 C CA . ARG A 1 100 ? -7.762 -7.357 -11.722 1.00 92.50 100 ARG A CA 1
ATOM 773 C C . ARG A 1 100 ? -7.517 -7.905 -10.321 1.00 92.50 100 ARG A C 1
ATOM 775 O O . ARG A 1 100 ? -8.435 -8.479 -9.745 1.00 92.50 100 ARG A O 1
ATOM 782 N N . SER A 1 101 ? -6.306 -7.735 -9.795 1.00 91.81 101 SER A N 1
ATOM 783 C CA . SER A 1 101 ? -5.953 -8.143 -8.432 1.00 91.81 101 SER A CA 1
ATOM 784 C C . SER A 1 101 ? -6.860 -7.434 -7.431 1.00 91.81 101 SER A C 1
ATOM 786 O O . SER A 1 101 ? -7.443 -8.061 -6.557 1.00 91.81 101 SER A O 1
ATOM 788 N N . CYS A 1 102 ? -7.095 -6.139 -7.632 1.00 88.75 102 CYS A N 1
ATOM 789 C CA . CYS A 1 102 ? -7.959 -5.380 -6.750 1.00 88.75 102 CYS A CA 1
ATOM 790 C C . CYS A 1 102 ? -9.437 -5.791 -6.824 1.00 88.75 102 CYS A C 1
ATOM 792 O O . CYS A 1 102 ? -10.093 -5.933 -5.796 1.00 88.75 102 CYS A O 1
ATOM 794 N N . ALA A 1 103 ? -9.948 -6.033 -8.034 1.00 88.12 103 ALA A N 1
ATOM 795 C CA . ALA A 1 103 ? -11.328 -6.468 -8.236 1.00 88.12 103 ALA A CA 1
ATOM 796 C C . ALA A 1 103 ? -11.623 -7.844 -7.615 1.00 88.12 103 ALA A C 1
ATOM 798 O O . ALA A 1 103 ? -12.758 -8.096 -7.219 1.00 88.12 103 ALA A O 1
ATOM 799 N N . GLN A 1 104 ? -10.625 -8.731 -7.511 1.00 85.06 104 GLN A N 1
ATOM 800 C CA . GLN A 1 104 ? -10.787 -10.020 -6.833 1.00 85.06 104 GLN A CA 1
ATOM 801 C C . GLN A 1 104 ? -11.224 -9.824 -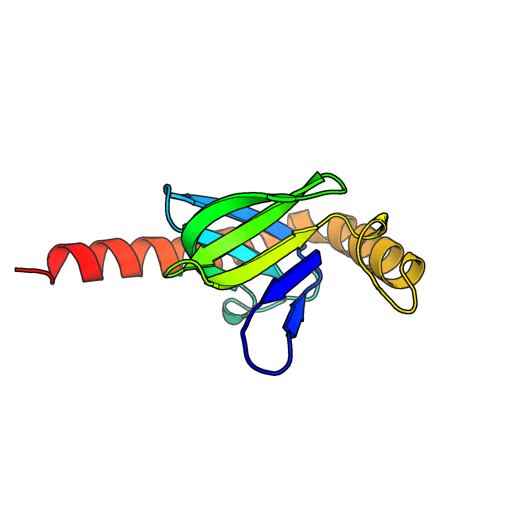5.377 1.00 85.06 104 GLN A C 1
ATOM 803 O O . GLN A 1 104 ? -12.164 -10.475 -4.924 1.00 85.06 104 GLN A O 1
ATOM 808 N N . PHE A 1 105 ? -10.600 -8.872 -4.684 1.00 77.62 105 PHE A N 1
ATOM 809 C CA . PHE A 1 105 ? -10.926 -8.586 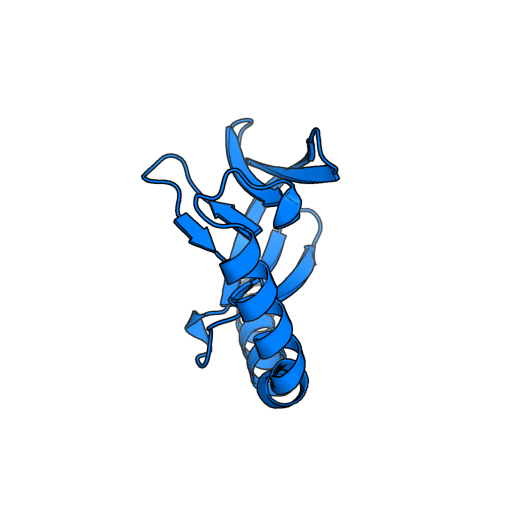-3.295 1.00 77.62 105 PHE A CA 1
ATOM 810 C C . PHE A 1 105 ? -12.270 -7.875 -3.149 1.00 77.62 105 PHE A C 1
ATOM 812 O O . PHE A 1 105 ? -12.988 -8.196 -2.212 1.00 77.62 105 PHE A O 1
ATOM 819 N N . ASP A 1 106 ? -12.657 -6.995 -4.084 1.00 71.81 106 ASP A N 1
ATOM 820 C CA . ASP A 1 106 ? -13.982 -6.346 -4.081 1.00 71.81 106 ASP A CA 1
ATOM 821 C C . ASP A 1 106 ? -15.133 -7.376 -4.186 1.00 71.81 106 ASP A C 1
ATOM 823 O O . ASP A 1 106 ? -16.157 -7.242 -3.515 1.00 71.81 106 ASP A O 1
ATOM 827 N N . VAL A 1 107 ? -14.969 -8.435 -4.992 1.00 63.97 107 VAL A N 1
ATOM 828 C CA . VAL A 1 107 ? -15.991 -9.490 -5.174 1.00 63.97 107 VAL A CA 1
ATOM 829 C C . VAL A 1 107 ? -16.100 -10.406 -3.953 1.00 63.97 107 VAL A C 1
ATOM 831 O O . VAL A 1 107 ? -17.207 -10.802 -3.579 1.00 63.97 107 VAL A O 1
ATOM 834 N N . GLU A 1 108 ? -14.977 -10.727 -3.308 1.00 60.53 108 GLU A N 1
ATOM 835 C CA . GLU A 1 108 ? -14.966 -11.504 -2.062 1.00 60.53 108 GLU A CA 1
ATOM 836 C C . GLU A 1 108 ? -15.759 -10.789 -0.951 1.00 60.53 108 GLU A C 1
ATOM 838 O O . GLU A 1 108 ? -16.511 -11.438 -0.222 1.00 60.53 108 GLU A O 1
ATOM 843 N N . VAL A 1 109 ? -15.720 -9.449 -0.906 1.00 60.03 109 VAL A N 1
ATOM 844 C CA . VAL A 1 109 ? -16.536 -8.639 0.019 1.00 60.03 109 VAL A CA 1
ATOM 845 C C . VAL A 1 109 ? -18.028 -8.837 -0.200 1.00 60.03 109 VAL A C 1
ATOM 847 O O . VAL A 1 109 ? -18.774 -9.052 0.756 1.00 60.03 109 VAL A O 1
ATOM 850 N N . GLU A 1 110 ? -18.495 -8.702 -1.443 1.00 60.84 110 GLU A N 1
ATOM 851 C CA . GLU A 1 110 ? -19.926 -8.794 -1.733 1.00 60.84 110 GLU A CA 1
ATOM 852 C C . GLU A 1 110 ? -20.462 -10.189 -1.411 1.00 60.84 110 GLU A C 1
ATOM 854 O O . GLU A 1 110 ? -21.586 -10.327 -0.921 1.00 60.84 110 GLU A O 1
ATOM 859 N N . ALA A 1 111 ? -19.654 -11.219 -1.666 1.00 63.09 111 ALA A N 1
ATOM 860 C CA . ALA A 1 111 ? -19.985 -12.590 -1.318 1.00 63.09 111 ALA A CA 1
ATOM 861 C C . ALA A 1 111 ? -20.077 -12.777 0.205 1.00 63.09 111 ALA A C 1
ATOM 863 O O . ALA A 1 111 ? -21.051 -13.360 0.686 1.00 63.09 111 ALA A O 1
ATOM 864 N N . GLU A 1 112 ? -19.125 -12.235 0.970 1.00 59.41 112 GLU A N 1
ATOM 865 C CA . GLU A 1 112 ? -19.133 -12.340 2.429 1.00 59.41 112 GLU A CA 1
ATOM 866 C C . GLU A 1 112 ? -20.310 -11.570 3.050 1.00 59.41 112 GLU A C 1
ATOM 868 O O . GLU A 1 112 ? -21.039 -12.122 3.877 1.00 59.41 112 GLU A O 1
ATOM 873 N N . LEU A 1 113 ? -20.581 -10.343 2.594 1.00 59.94 113 LEU A N 1
ATOM 874 C CA . LEU A 1 113 ? -21.716 -9.536 3.058 1.00 59.94 113 LEU A CA 1
ATOM 875 C C . LEU A 1 113 ? -23.071 -10.195 2.768 1.00 59.94 113 LEU A C 1
ATOM 877 O O . LEU A 1 113 ? -23.972 -10.111 3.596 1.00 59.94 113 LEU A O 1
ATOM 881 N N . ARG A 1 114 ? -23.221 -10.886 1.630 1.00 60.91 114 ARG A N 1
ATOM 882 C CA . ARG A 1 114 ? -24.442 -11.650 1.304 1.00 60.91 114 ARG A CA 1
ATOM 883 C C . ARG A 1 114 ? -24.588 -12.940 2.112 1.00 60.91 114 ARG A C 1
ATOM 885 O O . ARG A 1 114 ? -25.682 -13.493 2.162 1.00 60.91 114 ARG A O 1
ATOM 892 N N . SER A 1 115 ? -23.503 -13.433 2.704 1.00 60.50 115 SER A N 1
ATOM 893 C CA . SER A 1 115 ? -23.482 -14.671 3.491 1.00 60.50 115 SER A CA 1
ATOM 894 C C . SER A 1 115 ? -23.690 -14.459 4.996 1.00 60.50 115 SER A C 1
ATOM 896 O O . SER A 1 115 ? -23.905 -15.432 5.720 1.00 60.50 115 SER A O 1
ATOM 898 N N . ARG A 1 116 ? -23.649 -13.206 5.475 1.00 50.16 116 ARG A N 1
ATOM 899 C CA . ARG A 1 116 ? -23.954 -12.865 6.871 1.00 50.16 116 ARG A CA 1
ATOM 900 C C . ARG A 1 116 ? -25.486 -12.789 7.053 1.00 50.16 116 ARG A C 1
ATOM 902 O O . ARG A 1 116 ? -26.117 -12.041 6.308 1.00 50.16 116 ARG A O 1
ATOM 909 N N . PRO A 1 117 ? -26.078 -13.591 7.963 1.00 52.91 117 PRO A N 1
ATOM 910 C CA . PRO A 1 117 ? -27.526 -13.655 8.183 1.00 52.91 117 PRO A CA 1
ATOM 911 C C . PRO A 1 117 ? -28.113 -12.386 8.811 1.00 52.91 117 PRO A C 1
ATOM 913 O O . PRO A 1 117 ? -27.366 -11.662 9.510 1.00 52.91 117 PRO A O 1
#

Secondary structure (DSSP, 8-state):
-EEE-SSS-EEE-EEEEEE-SSSEEEEEETT--SGGGEEEEE-SEEEEETTTEEEEEETTEEEEEE--GGGS--S-HHHHHHHHHHHHHHHHHHHHHHHHHHHHHHHHHHHHHHH--

Radius of gyration: 14.99 Å; chains: 1; bounding box: 47×27×38 Å